Protein AF-A0A9J9KZG5-F1 (afdb_monomer)

Mean predicted aligned error: 7.32 Å

Sequence (92 aa):
MAQEKSRKFRYRFDKDMAEKAAKYIQLLPHTKGEWAFKRMSITLEPWQLFIICCAFGWVQKGFKLRRFREVYTEIPRKNGKSAISAGVALYR

InterPro domains:
  IPR005021 Terminase large subunit-like [PTHR41287] (10-91)
  IPR046461 Terminase large subunit-like, ATPase domain [PF03354] (46-91)

pLDDT: mean 80.66, std 10.84, range [51.66, 91.19]

Foldseek 3Di:
DVCQPDPPDFKDFAQVQLVVLQVQLQQDADPDDVRNVVRHGDDDDPVLSVQSSQQGRIATPPDRHTPDPDDDDDDDPPPCVVSSVVSVVPPD

Solvent-accessible surface area (backbone atoms only — not comparable to full-atom values): 5528 Å² total; per-residue (Å²): 119,79,64,49,80,38,91,85,42,63,45,42,79,38,65,67,52,12,49,51,54,50,50,55,41,33,67,38,61,37,90,62,66,74,45,30,75,67,64,37,48,37,80,75,50,74,68,56,45,48,52,48,32,60,48,49,10,29,20,37,64,98,42,98,44,62,66,52,93,75,86,89,81,94,73,69,88,91,68,58,59,68,61,53,53,50,37,54,70,71,60,126

Secondary structure (DSSP, 8-state):
-GGGGSTT--EEE-HHHHHHHHHHHHHSBP-SSHHHHTTPBPPPPHHHHHHHHHHHHEEESSS--BS-S-------TTSSHHHHHHHHHH--

Radius of gyration: 15.1 Å; Cα contacts (8 Å, |Δi|>4): 94; chains: 1; bounding box: 34×19×48 Å

Organism: Enterobacter sp. (strain 638) (NCBI:txid399742)

Structure (mmCIF, N/CA/C/O backbone):
data_AF-A0A9J9KZG5-F1
#
_entry.id   AF-A0A9J9KZG5-F1
#
loop_
_atom_site.group_PDB
_atom_site.id
_atom_site.type_symbol
_atom_site.label_atom_id
_atom_site.label_alt_id
_atom_site.label_comp_id
_atom_site.label_asym_id
_atom_site.label_entity_id
_atom_site.label_seq_id
_atom_site.pdbx_PDB_ins_code
_atom_site.Cartn_x
_atom_site.Cartn_y
_atom_site.Cartn_z
_atom_site.occupancy
_atom_site.B_iso_or_equiv
_atom_site.auth_seq_id
_atom_site.auth_comp_id
_atom_site.auth_asym_id
_atom_site.auth_atom_id
_atom_site.pdbx_PDB_model_num
ATOM 1 N N . MET A 1 1 ? 0.898 -5.485 18.701 1.00 51.66 1 MET A N 1
ATOM 2 C CA . MET A 1 1 ? -0.495 -5.929 18.443 1.00 51.66 1 MET A CA 1
ATOM 3 C C . MET A 1 1 ? -1.335 -6.097 19.721 1.00 51.66 1 MET A C 1
ATOM 5 O O . MET A 1 1 ? -2.543 -5.938 19.652 1.00 51.66 1 MET A O 1
ATOM 9 N N . ALA A 1 2 ? -0.745 -6.337 20.904 1.00 55.03 2 ALA A N 1
ATOM 10 C CA . ALA A 1 2 ? -1.501 -6.552 22.151 1.00 55.03 2 ALA A CA 1
ATOM 11 C C . ALA A 1 2 ? -2.322 -5.338 22.655 1.00 55.03 2 ALA A C 1
ATOM 13 O O . ALA A 1 2 ? -3.408 -5.519 23.196 1.00 55.03 2 ALA A O 1
ATOM 14 N N . GLN A 1 3 ? -1.867 -4.098 22.426 1.00 59.25 3 GLN A N 1
ATOM 15 C CA . GLN A 1 3 ? -2.617 -2.892 22.825 1.00 59.25 3 GLN A CA 1
ATOM 16 C C . GLN A 1 3 ? -3.837 -2.590 21.942 1.00 59.25 3 GLN A C 1
ATOM 18 O O . GLN A 1 3 ? -4.723 -1.856 22.373 1.00 59.25 3 GLN A O 1
ATOM 23 N N . GLU A 1 4 ? -3.931 -3.171 20.741 1.00 57.53 4 GLU A N 1
ATOM 24 C CA . GLU A 1 4 ? -5.060 -2.934 19.834 1.00 57.53 4 GLU A CA 1
ATOM 25 C C . GLU A 1 4 ? -6.388 -3.407 20.430 1.00 57.53 4 GLU A C 1
ATOM 27 O O . GLU A 1 4 ? -7.423 -2.763 20.253 1.00 57.53 4 GLU A O 1
ATOM 32 N N . LYS A 1 5 ? -6.351 -4.502 21.194 1.00 61.19 5 LYS A N 1
ATOM 33 C CA . LYS A 1 5 ? -7.533 -5.095 21.828 1.00 61.19 5 LYS A CA 1
ATOM 34 C C . LYS A 1 5 ? -8.075 -4.256 22.992 1.00 61.19 5 LYS A C 1
ATOM 36 O O . LYS A 1 5 ? -9.187 -4.498 23.449 1.00 61.19 5 LYS A O 1
ATOM 41 N N . SER A 1 6 ? -7.333 -3.246 23.454 1.00 69.69 6 SER A N 1
ATOM 42 C CA . SER A 1 6 ? -7.800 -2.338 24.502 1.00 69.69 6 SER A CA 1
ATOM 43 C C . SER A 1 6 ? -8.855 -1.365 23.970 1.00 69.69 6 SER A C 1
ATOM 45 O O . SER A 1 6 ? -8.699 -0.768 22.899 1.00 69.69 6 SER A O 1
ATOM 47 N N . ARG A 1 7 ? -9.913 -1.134 24.761 1.00 63.69 7 ARG A N 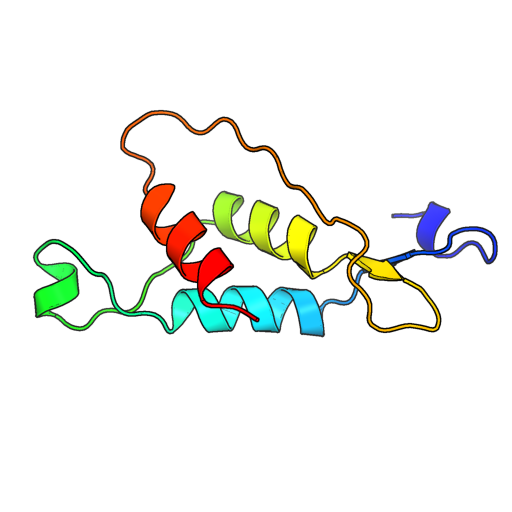1
ATOM 48 C CA . ARG A 1 7 ? -10.959 -0.133 24.472 1.00 63.69 7 ARG A CA 1
ATOM 49 C C . ARG A 1 7 ? -10.401 1.292 24.348 1.00 63.69 7 ARG A C 1
ATOM 51 O O . ARG A 1 7 ? -10.998 2.110 23.660 1.00 63.69 7 ARG A O 1
ATOM 58 N N . LYS A 1 8 ? -9.244 1.584 24.959 1.00 74.62 8 LYS A N 1
ATOM 59 C CA . LYS A 1 8 ? -8.584 2.902 24.875 1.00 74.62 8 LYS A CA 1
ATOM 60 C C . LYS A 1 8 ? -7.859 3.140 23.544 1.00 74.62 8 LYS A C 1
ATOM 62 O O . LYS A 1 8 ? -7.573 4.286 23.203 1.00 74.62 8 LYS A O 1
ATOM 67 N N . PHE A 1 9 ? -7.550 2.088 22.783 1.00 76.69 9 PHE A N 1
ATOM 68 C CA . PHE A 1 9 ? -6.803 2.220 21.535 1.00 76.69 9 PHE A CA 1
ATOM 69 C C . PHE A 1 9 ? -7.752 2.551 20.378 1.00 76.69 9 PHE A C 1
ATOM 71 O O . PHE A 1 9 ? -8.608 1.743 20.021 1.00 76.69 9 PHE A O 1
ATOM 78 N N . ARG A 1 10 ? -7.608 3.751 19.802 1.00 82.56 10 ARG A N 1
ATOM 79 C CA . ARG A 1 10 ? -8.546 4.331 18.821 1.00 82.56 10 ARG A CA 1
ATOM 80 C C . ARG A 1 10 ? -8.425 3.771 17.403 1.00 82.56 10 ARG A C 1
ATOM 82 O O . ARG A 1 10 ? -9.252 4.115 16.569 1.00 82.56 10 ARG A O 1
ATOM 89 N N . TYR A 1 11 ? -7.428 2.937 17.119 1.00 85.25 11 TYR A N 1
ATOM 90 C CA . TYR A 1 11 ? -7.153 2.425 15.774 1.00 85.25 11 TYR A CA 1
ATOM 91 C C . TYR A 1 11 ? -7.253 0.901 15.734 1.00 85.25 11 TYR A C 1
ATOM 93 O O . TYR A 1 11 ? -7.061 0.245 16.751 1.00 85.25 11 TYR A O 1
ATOM 101 N N . ARG A 1 12 ? -7.562 0.325 14.581 1.00 87.50 12 ARG A N 1
ATOM 102 C CA . ARG A 1 12 ? -7.525 -1.121 14.346 1.00 87.50 12 ARG A CA 1
ATOM 103 C C . ARG A 1 12 ? -6.831 -1.410 13.024 1.00 87.50 12 ARG A C 1
ATOM 105 O O . ARG A 1 12 ? -6.850 -0.555 12.134 1.00 87.50 12 ARG A O 1
ATOM 112 N N . PHE A 1 13 ? -6.235 -2.584 12.904 1.00 88.19 13 PHE A N 1
ATOM 113 C CA . PHE A 1 13 ? -5.732 -3.051 11.623 1.00 88.19 13 PHE A CA 1
ATOM 114 C C . PHE A 1 13 ? -6.871 -3.724 10.851 1.00 88.19 13 PHE A C 1
ATOM 116 O O . PHE A 1 13 ? -7.442 -4.723 11.285 1.00 88.19 13 PHE A O 1
ATOM 123 N N . ASP A 1 14 ? -7.229 -3.140 9.717 1.00 88.94 14 ASP A N 1
ATOM 124 C CA . ASP A 1 14 ? -8.241 -3.633 8.797 1.00 88.94 14 ASP A CA 1
ATOM 125 C C . ASP A 1 14 ? -7.540 -4.320 7.620 1.00 88.94 14 ASP A C 1
ATOM 127 O O . ASP A 1 14 ? -6.981 -3.677 6.724 1.00 88.94 14 ASP A O 1
ATOM 131 N N . LYS A 1 15 ? -7.517 -5.656 7.675 1.00 89.19 15 LYS A N 1
ATOM 132 C CA . LYS A 1 15 ? -6.824 -6.491 6.689 1.00 89.19 15 LYS A CA 1
ATOM 133 C C . LYS A 1 15 ? -7.415 -6.315 5.290 1.00 89.19 15 LYS A C 1
ATOM 135 O O . LYS A 1 15 ? -6.658 -6.272 4.326 1.00 89.19 15 LYS A O 1
ATOM 140 N N . ASP A 1 16 ? -8.729 -6.147 5.184 1.00 89.69 16 ASP A N 1
ATOM 141 C CA . ASP A 1 16 ? -9.415 -6.016 3.898 1.00 89.69 16 ASP A CA 1
ATOM 142 C C . ASP A 1 16 ? -9.036 -4.702 3.207 1.00 89.69 16 ASP A C 1
ATOM 144 O O . ASP A 1 16 ? -8.766 -4.681 2.005 1.00 89.69 16 ASP A O 1
ATOM 148 N N . MET A 1 17 ? -8.937 -3.606 3.968 1.00 88.06 17 MET A N 1
ATOM 149 C CA . MET A 1 17 ? -8.468 -2.313 3.449 1.00 88.06 17 MET A CA 1
ATOM 150 C C . MET A 1 17 ? -7.002 -2.369 3.000 1.00 88.06 17 MET A C 1
ATOM 152 O O . MET A 1 17 ? -6.659 -1.823 1.947 1.00 88.06 17 MET A O 1
ATOM 156 N N . ALA A 1 18 ? -6.148 -3.053 3.769 1.00 90.69 18 ALA A N 1
ATOM 157 C CA . ALA A 1 18 ? -4.746 -3.266 3.414 1.00 90.69 18 ALA A CA 1
ATOM 158 C C . ALA A 1 18 ? -4.608 -4.077 2.115 1.00 90.69 18 ALA A C 1
ATOM 160 O O . ALA A 1 18 ? -3.919 -3.659 1.181 1.00 90.69 18 ALA A O 1
ATOM 161 N N . GLU A 1 19 ? -5.310 -5.211 2.030 1.00 90.88 19 GLU A N 1
ATOM 162 C CA . GLU A 1 19 ? -5.311 -6.071 0.847 1.00 90.88 19 GLU A CA 1
ATOM 163 C C . GLU A 1 19 ? -5.880 -5.361 -0.377 1.00 90.88 19 GLU A C 1
ATOM 165 O O . GLU A 1 19 ? -5.352 -5.536 -1.473 1.00 90.88 19 GLU A O 1
ATOM 170 N N . LYS A 1 20 ? -6.927 -4.546 -0.214 1.00 90.56 20 LYS A N 1
ATOM 171 C CA . LYS A 1 20 ? -7.521 -3.787 -1.317 1.00 90.56 20 LYS A CA 1
ATOM 172 C C . LYS A 1 20 ? -6.515 -2.820 -1.940 1.00 90.56 20 LYS A C 1
ATOM 174 O O . LYS A 1 20 ? -6.389 -2.795 -3.162 1.00 90.56 20 LYS A O 1
ATOM 179 N N . ALA A 1 21 ? -5.769 -2.077 -1.119 1.00 89.75 21 ALA A N 1
ATOM 180 C CA . ALA A 1 21 ? -4.728 -1.171 -1.603 1.00 89.75 21 ALA A CA 1
ATOM 181 C C . ALA A 1 21 ? -3.587 -1.935 -2.298 1.00 89.75 21 ALA A C 1
ATOM 183 O O . ALA A 1 21 ? -3.173 -1.576 -3.400 1.00 89.75 21 ALA A O 1
ATOM 184 N N . ALA A 1 22 ? -3.117 -3.031 -1.693 1.00 89.44 22 ALA A N 1
ATOM 185 C CA . ALA A 1 22 ? -2.058 -3.860 -2.265 1.00 89.44 22 ALA A CA 1
ATOM 186 C C . ALA A 1 22 ? -2.472 -4.519 -3.593 1.00 89.44 22 ALA A C 1
ATOM 188 O O . ALA A 1 22 ? -1.704 -4.515 -4.554 1.00 89.44 22 ALA A O 1
ATOM 189 N N . LYS A 1 23 ? -3.691 -5.064 -3.675 1.00 89.12 23 LYS A N 1
ATOM 190 C CA . LYS A 1 23 ? -4.248 -5.649 -4.904 1.00 89.12 23 LYS A CA 1
ATOM 191 C C . LYS A 1 23 ? -4.422 -4.589 -5.985 1.00 89.12 23 LYS A C 1
ATOM 193 O O . LYS A 1 23 ? -4.032 -4.834 -7.117 1.00 89.12 23 LYS A O 1
ATOM 198 N N . TYR A 1 24 ? -4.932 -3.406 -5.640 1.00 89.25 24 TYR A N 1
ATOM 199 C CA . TYR A 1 24 ? -5.082 -2.312 -6.600 1.00 89.25 24 TYR A CA 1
ATOM 200 C C . TYR A 1 24 ? -3.749 -1.937 -7.253 1.00 89.25 24 TYR A C 1
ATOM 202 O O . TYR A 1 24 ? -3.662 -1.874 -8.475 1.00 89.25 24 TYR A O 1
ATOM 210 N N . ILE A 1 25 ? -2.693 -1.757 -6.454 1.00 86.56 25 ILE A N 1
ATOM 211 C CA . ILE A 1 25 ? -1.368 -1.408 -6.980 1.00 86.56 25 ILE A CA 1
ATOM 212 C C . ILE A 1 25 ? -0.811 -2.537 -7.859 1.00 86.56 25 ILE A C 1
ATOM 214 O O . ILE A 1 25 ? -0.202 -2.255 -8.887 1.00 86.56 25 ILE A O 1
ATOM 218 N N . GLN A 1 26 ? -1.064 -3.800 -7.506 1.00 85.69 26 GLN A N 1
ATOM 219 C CA . GLN A 1 26 ? -0.621 -4.947 -8.303 1.00 85.69 26 GLN A CA 1
ATOM 220 C C . GLN A 1 26 ? -1.395 -5.154 -9.608 1.00 85.69 26 GLN A C 1
ATOM 222 O O . GLN A 1 26 ? -0.920 -5.868 -10.484 1.00 85.69 26 GLN A O 1
ATOM 227 N N . LEU A 1 27 ? -2.572 -4.542 -9.761 1.00 85.25 27 LEU A N 1
ATOM 228 C CA . LEU A 1 27 ? -3.339 -4.558 -11.012 1.00 85.25 27 LEU A CA 1
ATOM 229 C C . LEU A 1 27 ? -2.843 -3.511 -12.016 1.00 85.25 27 LEU A C 1
ATOM 231 O O . LEU A 1 27 ? -3.211 -3.565 -13.189 1.00 85.25 27 LEU A O 1
ATOM 235 N N . LEU A 1 28 ? -2.014 -2.559 -11.581 1.00 83.12 28 LEU A N 1
ATOM 236 C CA . LEU A 1 28 ? -1.467 -1.543 -12.470 1.00 83.12 28 LEU A CA 1
ATOM 237 C C . LEU A 1 28 ? -0.419 -2.169 -13.403 1.00 83.12 28 LEU A C 1
ATOM 239 O O . LEU A 1 28 ? 0.395 -2.982 -12.956 1.00 83.12 28 LEU A O 1
ATOM 243 N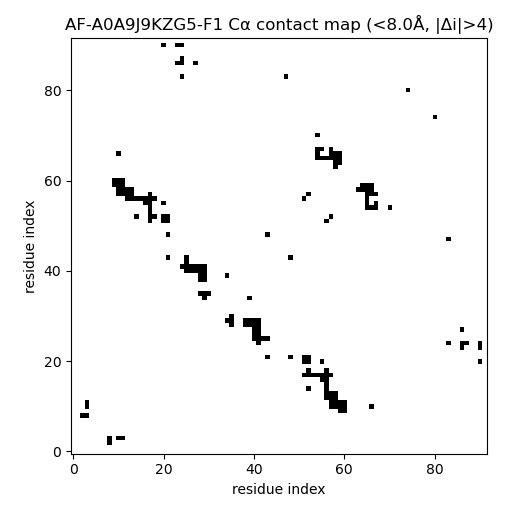 N . PRO A 1 29 ? -0.407 -1.802 -14.695 1.00 77.94 29 PRO A N 1
ATOM 244 C CA . PRO A 1 29 ? 0.582 -2.310 -15.632 1.00 77.94 29 PRO A CA 1
ATOM 245 C C . PRO A 1 29 ? 1.967 -1.733 -15.328 1.00 77.94 29 PRO A C 1
ATOM 247 O O . PRO A 1 29 ? 2.110 -0.579 -14.906 1.00 77.94 29 PRO A O 1
ATOM 250 N N . HIS A 1 30 ? 3.013 -2.509 -15.608 1.00 73.50 30 HIS A N 1
ATOM 251 C CA . HIS A 1 30 ? 4.364 -1.961 -15.647 1.00 73.50 30 HIS A CA 1
ATOM 252 C C . HIS A 1 30 ? 4.458 -0.868 -16.723 1.00 73.50 30 HIS A C 1
ATOM 254 O O . HIS A 1 30 ? 4.049 -1.058 -17.863 1.00 73.50 30 HIS A O 1
ATOM 260 N N . THR A 1 31 ? 5.026 0.287 -16.373 1.00 64.75 31 THR A N 1
ATOM 261 C CA . THR A 1 31 ? 5.149 1.443 -17.281 1.00 64.75 31 THR A CA 1
ATOM 262 C C . THR A 1 31 ? 6.454 1.469 -18.079 1.00 64.75 31 THR A C 1
ATOM 264 O O . THR A 1 31 ? 6.602 2.305 -18.966 1.00 64.75 31 THR A O 1
ATOM 267 N N . LYS A 1 32 ? 7.427 0.595 -17.778 1.00 59.62 32 LYS A N 1
ATOM 268 C CA . LYS A 1 32 ? 8.760 0.604 -18.410 1.00 59.62 32 LYS A CA 1
ATOM 269 C C . LYS A 1 32 ? 9.306 -0.801 -18.682 1.00 59.62 32 LYS A C 1
ATOM 271 O O . LYS A 1 32 ? 9.094 -1.715 -17.890 1.00 59.62 32 LYS A O 1
ATOM 276 N N . GLY A 1 33 ? 10.087 -0.916 -19.760 1.00 62.44 33 GLY A N 1
ATOM 277 C CA . GLY A 1 33 ? 10.856 -2.109 -20.132 1.00 62.44 33 GLY A CA 1
ATOM 278 C C . GLY A 1 33 ? 10.044 -3.191 -20.849 1.00 62.44 33 GLY A C 1
ATOM 279 O O . GLY A 1 33 ? 8.876 -2.998 -21.179 1.00 62.44 33 GLY A O 1
ATOM 280 N N . GLU A 1 34 ? 10.658 -4.359 -21.050 1.00 58.97 34 GLU A N 1
ATOM 281 C CA . GLU A 1 34 ? 10.020 -5.531 -21.683 1.00 58.97 34 GLU A CA 1
ATOM 282 C C . GLU A 1 34 ? 8.729 -5.979 -20.973 1.00 58.97 34 GLU A C 1
ATOM 284 O O . GLU A 1 34 ? 7.855 -6.602 -21.568 1.00 58.97 34 GLU A O 1
ATOM 289 N N . TRP A 1 35 ? 8.585 -5.631 -19.695 1.00 58.75 35 TRP A N 1
ATOM 290 C CA . TRP A 1 35 ? 7.469 -6.009 -18.833 1.00 58.75 35 TRP A CA 1
ATOM 291 C C . TRP A 1 35 ? 6.204 -5.209 -19.162 1.00 58.75 35 TRP A C 1
ATOM 293 O O . TRP A 1 35 ? 5.105 -5.759 -19.132 1.00 58.75 35 TRP A O 1
ATOM 303 N N . ALA A 1 36 ? 6.372 -3.944 -19.565 1.00 59.34 36 ALA A N 1
ATOM 304 C CA . ALA A 1 36 ? 5.300 -3.132 -20.136 1.00 59.34 36 ALA A CA 1
ATOM 305 C C . ALA A 1 36 ? 4.838 -3.706 -21.484 1.00 59.34 36 ALA A C 1
ATOM 307 O O . ALA A 1 36 ? 3.641 -3.785 -21.758 1.00 59.34 36 ALA A O 1
ATOM 308 N N . PHE A 1 37 ? 5.788 -4.182 -22.296 1.00 55.28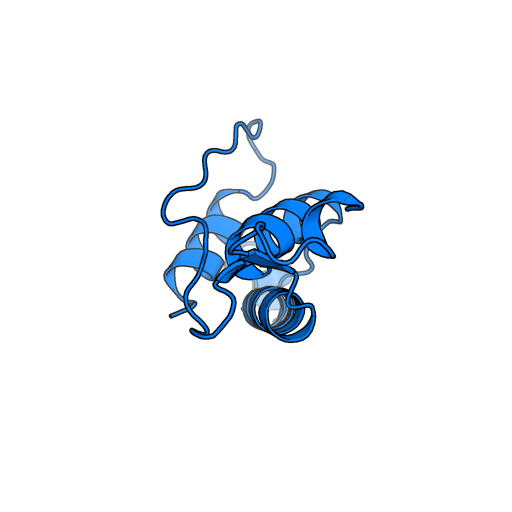 37 PHE A N 1
ATOM 309 C CA . PHE 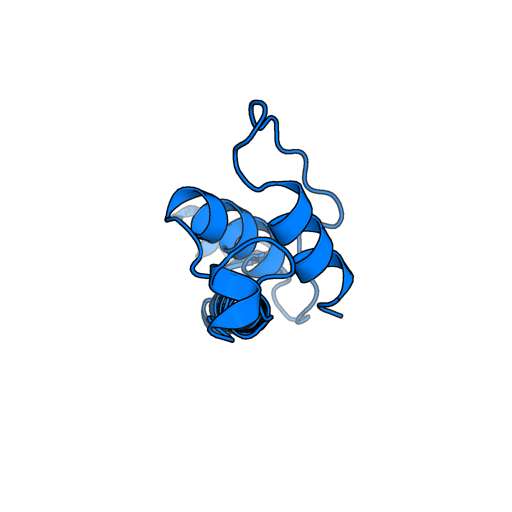A 1 37 ? 5.510 -4.794 -23.597 1.00 55.28 37 PHE A CA 1
ATOM 310 C C . PHE A 1 37 ? 4.749 -6.124 -23.462 1.00 55.28 37 PHE A C 1
ATOM 312 O O . PHE A 1 37 ? 3.831 -6.400 -24.230 1.00 55.28 37 PHE A O 1
ATOM 319 N N . LYS A 1 38 ? 5.055 -6.908 -22.420 1.00 61.53 38 LYS A N 1
ATOM 320 C CA . LYS A 1 38 ? 4.349 -8.152 -22.061 1.00 61.53 38 LYS A CA 1
ATOM 321 C C . LYS A 1 38 ? 3.039 -7.933 -21.287 1.00 61.53 38 LYS A C 1
ATOM 323 O O . LYS A 1 38 ? 2.431 -8.912 -20.865 1.00 61.53 38 LYS A O 1
ATOM 328 N N . ARG A 1 39 ? 2.601 -6.679 -21.085 1.00 61.53 39 ARG A N 1
ATOM 329 C CA . ARG A 1 39 ? 1.409 -6.310 -20.290 1.00 61.53 39 ARG A CA 1
ATOM 330 C C . ARG A 1 39 ? 1.385 -6.944 -18.893 1.00 61.53 39 ARG A C 1
ATOM 332 O O . ARG A 1 39 ? 0.315 -7.213 -18.352 1.00 61.53 39 ARG A O 1
ATOM 339 N N . MET A 1 40 ? 2.554 -7.192 -18.307 1.00 70.00 40 MET A N 1
ATOM 340 C CA . MET A 1 40 ? 2.615 -7.743 -16.960 1.00 70.00 40 MET A CA 1
ATOM 341 C C . MET A 1 40 ? 2.203 -6.667 -15.958 1.00 70.00 40 MET A C 1
ATOM 343 O O . MET A 1 40 ? 2.539 -5.485 -16.102 1.00 70.00 40 MET A O 1
ATOM 347 N N . SER A 1 41 ? 1.447 -7.087 -14.952 1.00 72.69 41 SER A N 1
ATOM 348 C CA . SER A 1 41 ? 1.027 -6.225 -13.862 1.00 72.69 41 SER A CA 1
ATOM 349 C C . SER A 1 41 ? 2.123 -6.148 -12.796 1.00 72.69 41 SER A C 1
ATOM 351 O O . SER A 1 41 ? 2.986 -7.027 -12.710 1.00 72.69 41 SER A O 1
ATOM 353 N N . ILE A 1 42 ? 2.131 -5.069 -12.015 1.00 79.69 42 ILE A N 1
ATOM 354 C CA . ILE A 1 42 ? 3.139 -4.859 -10.976 1.00 79.69 42 ILE A CA 1
ATOM 355 C C . ILE A 1 42 ? 3.056 -5.997 -9.957 1.00 79.69 42 ILE A C 1
ATOM 357 O O . ILE A 1 42 ? 2.012 -6.233 -9.362 1.00 79.69 42 ILE A O 1
ATOM 361 N N . THR A 1 43 ? 4.169 -6.683 -9.711 1.00 81.88 43 THR A N 1
ATOM 362 C CA . THR A 1 43 ? 4.287 -7.590 -8.560 1.00 81.88 43 THR A CA 1
ATOM 363 C C . THR A 1 43 ? 5.008 -6.856 -7.441 1.00 81.88 43 THR A C 1
ATOM 365 O O . THR A 1 43 ? 6.114 -6.355 -7.644 1.00 81.88 43 THR A O 1
ATOM 368 N N . LEU A 1 44 ? 4.368 -6.751 -6.275 1.00 84.31 44 LEU A N 1
ATOM 369 C CA . LEU A 1 44 ? 4.952 -6.059 -5.130 1.00 84.31 44 LEU A CA 1
ATOM 370 C C . LEU A 1 44 ? 5.833 -7.008 -4.317 1.00 84.31 44 LEU A C 1
ATOM 372 O O . LEU A 1 44 ? 5.414 -8.106 -3.953 1.00 84.31 44 LEU A O 1
ATOM 376 N N . GLU A 1 45 ? 7.035 -6.558 -3.972 1.00 88.56 45 GLU A N 1
ATOM 377 C CA . GLU A 1 45 ? 7.921 -7.297 -3.070 1.00 88.56 45 GLU A CA 1
ATOM 378 C C . GLU A 1 45 ? 7.406 -7.243 -1.615 1.00 88.56 45 GLU A C 1
ATOM 380 O O . GLU A 1 45 ? 6.693 -6.302 -1.244 1.00 88.56 45 GLU A O 1
ATOM 385 N N . PRO A 1 46 ? 7.790 -8.193 -0.737 1.00 89.12 46 PRO A N 1
ATOM 386 C CA . PRO A 1 46 ? 7.287 -8.256 0.639 1.00 89.12 46 PRO A CA 1
ATOM 387 C C . PRO A 1 46 ? 7.444 -6.956 1.439 1.00 89.12 46 PRO A C 1
ATOM 389 O O . PRO A 1 46 ? 6.548 -6.574 2.190 1.00 89.12 46 PRO A O 1
ATOM 392 N N . TRP A 1 47 ? 8.549 -6.230 1.252 1.00 87.62 47 TRP A N 1
ATOM 393 C CA . TRP A 1 47 ? 8.769 -4.946 1.924 1.00 87.62 47 TRP A CA 1
ATOM 394 C C . TRP A 1 47 ? 7.862 -3.830 1.375 1.00 87.62 47 TRP A C 1
ATOM 396 O O . TRP A 1 47 ? 7.429 -2.960 2.130 1.00 87.62 47 TRP A O 1
ATOM 406 N N . GLN A 1 48 ? 7.520 -3.866 0.082 1.00 88.81 48 GLN A N 1
ATOM 407 C CA . GLN A 1 48 ? 6.592 -2.916 -0.540 1.00 88.81 48 GLN A CA 1
ATOM 408 C C . GLN A 1 48 ? 5.172 -3.162 -0.032 1.00 88.81 48 GLN A C 1
ATOM 410 O O . GLN A 1 48 ? 4.482 -2.222 0.371 1.00 88.81 48 GLN A O 1
ATOM 415 N N . LEU A 1 49 ? 4.770 -4.438 0.022 1.00 89.81 49 LEU A N 1
ATOM 416 C CA . LEU A 1 49 ? 3.516 -4.866 0.640 1.00 89.81 49 LEU A CA 1
ATOM 417 C C . LEU A 1 49 ? 3.450 -4.420 2.097 1.00 89.81 49 LEU A C 1
ATOM 419 O O . LEU A 1 49 ? 2.427 -3.891 2.518 1.00 89.81 49 LEU A O 1
ATOM 423 N N . PHE A 1 50 ? 4.538 -4.565 2.853 1.00 90.31 50 PHE A N 1
ATOM 424 C CA . PHE A 1 50 ? 4.587 -4.116 4.240 1.00 90.31 50 PHE A CA 1
ATOM 425 C C . PHE A 1 50 ? 4.308 -2.613 4.371 1.00 90.31 50 PHE A C 1
ATOM 427 O O . PHE A 1 50 ? 3.454 -2.227 5.171 1.00 90.31 50 PHE A O 1
ATOM 434 N N . ILE A 1 51 ? 4.957 -1.771 3.560 1.00 90.31 51 ILE A N 1
ATOM 435 C CA . ILE A 1 51 ? 4.741 -0.316 3.578 1.00 90.31 51 ILE A CA 1
ATOM 436 C C . ILE A 1 51 ? 3.288 0.022 3.232 1.00 90.31 51 ILE A C 1
ATOM 438 O O . ILE A 1 51 ? 2.648 0.778 3.962 1.00 90.31 51 ILE A O 1
ATOM 442 N N . ILE A 1 52 ? 2.746 -0.553 2.154 1.00 90.00 52 ILE A N 1
ATOM 443 C CA . ILE A 1 52 ? 1.374 -0.278 1.698 1.00 90.00 52 ILE A CA 1
ATOM 444 C C . ILE A 1 52 ? 0.355 -0.752 2.738 1.00 90.00 52 ILE A C 1
ATOM 446 O O . ILE A 1 52 ? -0.530 0.007 3.132 1.00 90.00 52 ILE A O 1
ATOM 450 N N . CYS A 1 53 ? 0.498 -1.976 3.243 1.00 91.19 53 CYS A N 1
ATOM 451 C CA . CYS A 1 53 ? -0.386 -2.522 4.266 1.00 91.19 53 CYS A CA 1
ATOM 452 C C . CYS A 1 53 ? -0.310 -1.715 5.567 1.00 91.19 53 CYS A C 1
ATOM 454 O O . CYS A 1 53 ? -1.338 -1.489 6.200 1.00 91.19 53 CYS A O 1
ATOM 456 N N . CYS A 1 54 ? 0.865 -1.216 5.957 1.00 90.94 54 CYS A N 1
ATOM 457 C CA . CYS A 1 54 ? 0.983 -0.327 7.113 1.00 90.94 54 CYS A CA 1
ATOM 458 C C . CYS A 1 54 ? 0.365 1.055 6.852 1.00 90.94 54 CYS A C 1
ATOM 460 O O . CYS A 1 54 ? -0.285 1.614 7.730 1.00 90.94 54 CYS A O 1
ATOM 462 N N . ALA A 1 55 ? 0.515 1.611 5.655 1.00 89.81 55 ALA A N 1
ATOM 463 C CA . ALA A 1 55 ? -0.053 2.913 5.320 1.00 89.81 55 ALA A CA 1
ATOM 464 C C . ALA A 1 55 ? -1.592 2.887 5.264 1.00 89.81 55 ALA A C 1
ATOM 466 O O . ALA A 1 55 ? -2.255 3.785 5.785 1.00 89.81 55 ALA A O 1
ATOM 467 N N . PHE A 1 56 ? -2.161 1.848 4.646 1.00 88.94 56 PHE A N 1
ATOM 468 C CA . PHE A 1 56 ? -3.588 1.767 4.319 1.00 88.94 56 PHE A CA 1
ATOM 469 C C . PHE A 1 56 ? -4.401 0.848 5.234 1.00 88.94 56 PHE A C 1
ATOM 471 O O . PHE A 1 56 ? -5.615 1.018 5.331 1.00 88.94 56 PHE A O 1
ATOM 478 N N . GLY A 1 57 ? -3.760 -0.100 5.918 1.00 89.44 57 GLY A N 1
ATOM 479 C CA . GLY A 1 57 ? -4.435 -1.060 6.790 1.00 89.44 57 GLY A CA 1
ATOM 480 C C . GLY A 1 57 ? -4.816 -0.508 8.158 1.00 89.44 57 GLY A C 1
ATOM 481 O O . GLY A 1 57 ? -5.743 -1.008 8.783 1.00 89.44 57 GLY A O 1
ATOM 482 N N . TRP A 1 58 ? -4.149 0.535 8.654 1.00 90.25 58 TRP A N 1
ATOM 483 C CA . TRP A 1 58 ? -4.512 1.121 9.946 1.00 90.25 58 TRP A CA 1
ATOM 484 C C . TRP A 1 58 ? -5.651 2.125 9.793 1.00 90.25 58 TRP A C 1
ATOM 486 O O . TRP A 1 58 ? -5.474 3.192 9.203 1.00 90.25 58 TRP A O 1
ATOM 496 N N . VAL A 1 59 ? -6.802 1.813 10.391 1.00 89.50 59 VAL A N 1
ATOM 497 C CA . VAL A 1 59 ? -8.006 2.656 10.359 1.00 89.50 59 VAL A CA 1
ATOM 498 C C . VAL A 1 59 ? -8.476 3.023 11.763 1.00 89.50 59 VAL A C 1
ATOM 500 O O . VAL A 1 59 ? -8.155 2.340 12.738 1.00 89.50 59 VAL A O 1
ATOM 503 N N . GLN A 1 60 ? -9.228 4.112 11.899 1.00 87.69 60 GLN A N 1
ATOM 504 C CA . GLN A 1 60 ? -9.858 4.474 13.167 1.00 87.69 60 GLN A CA 1
ATOM 505 C C . GLN A 1 60 ? -10.982 3.482 13.520 1.00 87.69 60 GLN A C 1
ATOM 507 O O . GLN A 1 60 ? -11.648 2.908 12.662 1.00 87.69 60 GLN A O 1
ATOM 512 N N . LYS A 1 61 ? -11.204 3.228 14.808 1.00 81.19 61 LYS A N 1
ATOM 513 C CA . LYS A 1 61 ? -12.366 2.460 15.267 1.00 81.19 61 LYS A CA 1
ATOM 514 C C . LYS A 1 61 ? -13.609 3.347 15.166 1.00 81.19 61 LYS A C 1
ATOM 516 O O . LYS A 1 61 ? -13.575 4.499 15.587 1.00 81.19 61 LYS A O 1
ATOM 521 N N . GLY A 1 62 ? -14.690 2.818 14.597 1.00 78.06 62 GLY A N 1
ATOM 522 C CA . GLY A 1 62 ? -15.956 3.537 14.385 1.00 78.06 62 GLY A CA 1
ATOM 523 C C . GLY A 1 62 ? -16.038 4.301 13.059 1.00 78.06 62 GLY A C 1
ATOM 524 O O . GLY A 1 62 ? -17.097 4.320 12.444 1.00 78.06 62 GLY A O 1
ATOM 525 N N . PHE A 1 63 ? -14.919 4.828 12.555 1.00 72.50 63 PHE A N 1
ATOM 526 C CA . PHE A 1 63 ? -14.838 5.488 11.249 1.00 72.50 63 PHE A CA 1
ATOM 527 C C . PHE A 1 63 ? -13.829 4.760 10.359 1.00 72.50 63 PHE A C 1
ATOM 529 O O . PHE A 1 63 ? -12.691 4.569 10.768 1.00 72.50 63 PHE A O 1
ATOM 536 N N . LYS A 1 64 ? -14.185 4.400 9.119 1.00 76.75 64 LYS A N 1
ATOM 537 C CA . LYS A 1 64 ? -13.261 3.749 8.158 1.00 76.75 64 LYS A CA 1
ATOM 538 C C . LYS A 1 64 ? -12.214 4.720 7.569 1.00 76.75 64 LYS A C 1
ATOM 540 O O . LYS A 1 64 ? -11.868 4.640 6.395 1.00 76.75 64 LYS A O 1
ATOM 545 N N . LEU A 1 65 ? -11.728 5.663 8.375 1.00 85.31 65 LEU A N 1
ATOM 546 C CA . LEU A 1 65 ? -10.714 6.648 8.008 1.00 85.31 65 LEU A CA 1
ATOM 547 C C . LEU A 1 65 ? -9.316 6.110 8.316 1.00 85.31 65 LEU A C 1
ATOM 549 O O . LEU A 1 65 ? -9.113 5.439 9.329 1.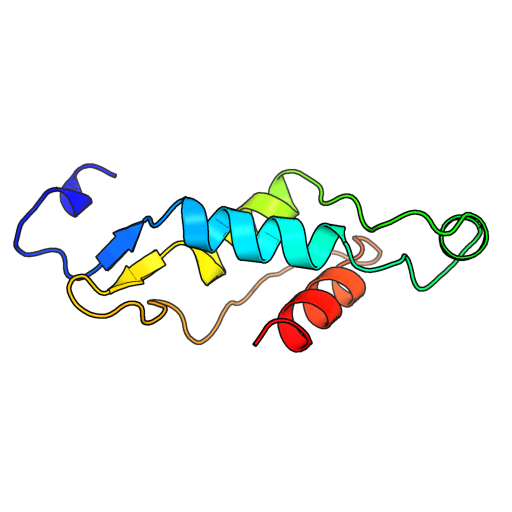00 85.31 65 LEU A O 1
ATOM 553 N N . ARG A 1 66 ? -8.345 6.432 7.457 1.00 85.25 66 ARG A N 1
ATOM 554 C CA . ARG A 1 66 ? -6.937 6.041 7.623 1.00 85.25 66 ARG A CA 1
ATOM 555 C C . ARG A 1 66 ? -6.308 6.730 8.835 1.00 85.25 66 ARG A C 1
ATOM 557 O O . ARG A 1 66 ? -6.507 7.925 9.043 1.00 85.25 66 ARG A O 1
ATOM 564 N N . ARG A 1 67 ? -5.504 5.984 9.599 1.00 85.12 67 ARG A N 1
ATOM 565 C CA . ARG A 1 67 ? -4.716 6.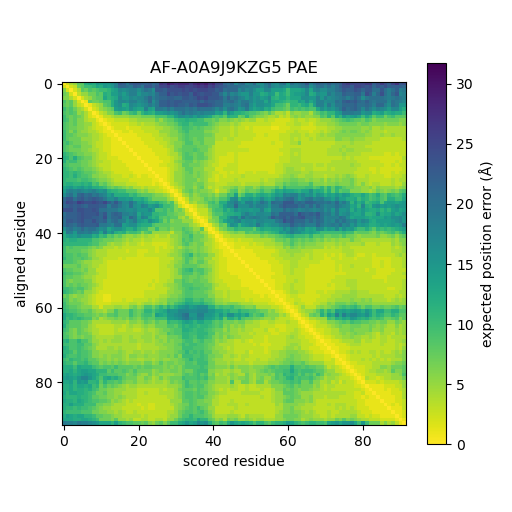495 10.733 1.00 85.12 67 ARG A CA 1
ATOM 566 C C . ARG A 1 67 ? -3.603 7.433 10.274 1.00 85.12 67 ARG A C 1
ATOM 568 O O . ARG A 1 67 ? -3.367 8.456 10.908 1.00 85.12 67 ARG A O 1
ATOM 575 N N . PHE A 1 68 ? -2.897 7.044 9.216 1.00 87.00 68 PHE A N 1
ATOM 576 C CA . PHE A 1 68 ? -1.744 7.770 8.701 1.00 87.00 68 PHE A CA 1
ATOM 577 C C . PHE A 1 68 ? -2.153 8.603 7.490 1.00 87.00 68 PHE A C 1
ATOM 579 O O . PHE A 1 68 ? -2.790 8.102 6.562 1.00 87.00 68 PHE A O 1
ATOM 586 N N . ARG A 1 69 ? -1.796 9.888 7.522 1.00 85.69 69 ARG A N 1
ATOM 587 C CA . ARG A 1 69 ? -1.944 10.816 6.391 1.00 85.69 69 ARG A CA 1
ATOM 588 C C . ARG A 1 69 ? -0.647 10.978 5.609 1.00 85.69 69 ARG A C 1
ATOM 590 O O . ARG A 1 69 ? -0.690 11.188 4.406 1.00 85.69 69 ARG A O 1
ATOM 597 N N . GLU A 1 70 ? 0.477 10.828 6.297 1.00 86.56 70 GLU A N 1
ATOM 598 C CA . GLU A 1 70 ? 1.819 10.968 5.750 1.00 86.56 70 GLU A CA 1
ATOM 599 C C . GLU A 1 70 ? 2.613 9.697 6.042 1.00 86.56 70 GLU A C 1
ATOM 601 O O . GLU A 1 70 ? 2.483 9.099 7.115 1.00 86.56 70 GLU A O 1
ATOM 606 N N . VAL A 1 71 ? 3.404 9.265 5.062 1.00 88.00 71 VAL A N 1
ATOM 607 C CA . VAL A 1 71 ? 4.258 8.080 5.146 1.00 88.00 71 VAL A CA 1
ATOM 608 C C . VAL A 1 71 ? 5.614 8.458 4.574 1.00 88.00 71 VAL A C 1
ATOM 610 O O . VAL A 1 71 ? 5.704 8.909 3.435 1.00 88.00 71 VAL A O 1
ATOM 613 N N . TYR A 1 72 ? 6.659 8.267 5.370 1.00 89.00 72 TYR A N 1
ATOM 614 C CA . TYR A 1 72 ? 8.036 8.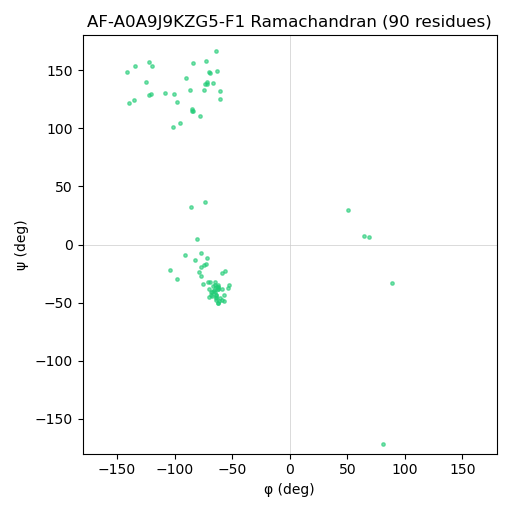536 4.983 1.00 89.00 72 TYR A CA 1
ATOM 615 C C . TYR A 1 72 ? 8.789 7.218 4.795 1.00 89.00 72 TYR A C 1
ATOM 617 O O . TYR A 1 72 ? 8.716 6.334 5.649 1.00 89.00 72 TYR A O 1
ATOM 625 N N . THR A 1 73 ? 9.487 7.069 3.668 1.00 86.00 73 THR A N 1
ATOM 626 C CA . THR A 1 73 ? 10.232 5.849 3.325 1.00 86.00 73 THR A CA 1
ATOM 627 C C . THR A 1 73 ? 11.567 6.203 2.683 1.00 86.00 73 THR A C 1
ATOM 629 O O . THR A 1 73 ? 11.593 6.823 1.618 1.00 86.00 73 THR A O 1
ATOM 632 N N . GLU A 1 74 ? 12.666 5.746 3.275 1.00 87.81 74 GLU A N 1
ATOM 633 C CA . GLU A 1 74 ? 14.009 5.873 2.705 1.00 87.81 74 GLU A CA 1
ATOM 634 C C . GLU A 1 74 ? 14.358 4.600 1.941 1.00 87.81 74 GLU A C 1
ATOM 636 O O . GLU A 1 74 ? 14.608 3.546 2.520 1.00 87.81 74 GLU A O 1
ATOM 641 N N . ILE A 1 75 ? 14.317 4.682 0.613 1.00 87.25 75 ILE A N 1
ATOM 642 C CA . ILE A 1 75 ? 14.538 3.536 -0.270 1.00 87.25 75 ILE A CA 1
ATOM 643 C C . ILE A 1 75 ? 15.712 3.866 -1.203 1.00 87.25 75 ILE A C 1
ATOM 645 O O . ILE A 1 75 ? 15.675 4.913 -1.868 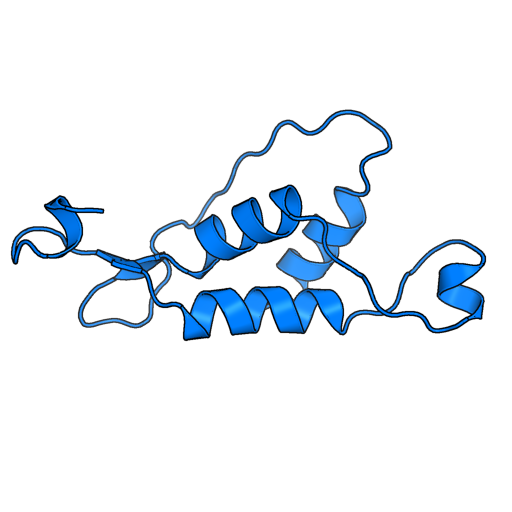1.00 87.25 75 ILE A O 1
ATOM 649 N N . PRO A 1 76 ? 16.733 2.991 -1.311 1.00 87.75 76 PRO A N 1
ATOM 650 C CA . PRO A 1 76 ? 17.903 3.244 -2.144 1.00 87.75 76 PRO A CA 1
ATOM 651 C C . PRO A 1 76 ? 17.551 3.327 -3.639 1.00 87.75 76 PRO A C 1
ATOM 653 O O . PRO A 1 76 ? 16.442 3.019 -4.097 1.00 87.75 76 PRO A O 1
ATOM 656 N N . ARG A 1 77 ? 18.499 3.824 -4.443 1.00 84.62 77 ARG A N 1
ATOM 657 C CA . ARG A 1 77 ? 18.273 4.024 -5.883 1.00 84.62 77 ARG A CA 1
ATOM 658 C C . ARG A 1 77 ? 18.013 2.689 -6.591 1.00 84.62 77 ARG A C 1
ATOM 660 O O . ARG A 1 77 ? 18.552 1.665 -6.209 1.00 84.62 77 ARG A O 1
ATOM 667 N N . LYS A 1 78 ? 17.201 2.748 -7.656 1.00 79.81 78 LYS A N 1
ATOM 668 C CA . LYS A 1 78 ? 16.788 1.620 -8.518 1.00 79.81 78 LYS A CA 1
ATOM 669 C C . LYS A 1 78 ? 15.845 0.567 -7.896 1.00 79.81 78 LYS A C 1
ATOM 671 O O . LYS A 1 78 ? 15.445 -0.337 -8.610 1.00 79.81 78 LYS A O 1
ATOM 676 N N . ASN A 1 79 ? 15.336 0.764 -6.678 1.00 81.56 79 ASN A N 1
ATOM 677 C CA . ASN A 1 79 ? 14.375 -0.159 -6.037 1.00 81.56 79 ASN A CA 1
ATOM 678 C C . ASN A 1 79 ? 12.889 0.085 -6.382 1.00 81.56 79 ASN A C 1
ATOM 680 O O . ASN A 1 79 ? 12.011 -0.075 -5.539 1.00 81.56 79 ASN A O 1
ATOM 684 N N . GLY A 1 80 ? 12.573 0.563 -7.588 1.00 78.19 80 GLY A N 1
ATOM 685 C CA . GLY A 1 80 ? 11.173 0.654 -8.042 1.00 78.19 80 GLY A CA 1
ATOM 686 C C . GLY A 1 80 ? 10.246 1.612 -7.268 1.00 78.19 80 GLY A C 1
ATOM 687 O O . GLY A 1 80 ? 9.055 1.661 -7.566 1.00 78.19 80 GLY A O 1
ATOM 688 N N . LYS A 1 81 ? 10.762 2.424 -6.329 1.00 84.50 81 LYS A N 1
ATOM 689 C CA . LYS A 1 81 ? 9.952 3.307 -5.462 1.00 84.50 81 LYS A CA 1
ATOM 690 C C . LYS A 1 81 ? 8.988 4.234 -6.213 1.00 84.50 81 LYS A C 1
ATOM 692 O O . LYS A 1 81 ? 7.882 4.465 -5.751 1.00 84.50 81 LYS A O 1
ATOM 697 N N . SER A 1 82 ? 9.369 4.715 -7.399 1.00 83.50 82 SER A N 1
ATOM 698 C CA . SER A 1 82 ? 8.518 5.588 -8.217 1.00 83.50 82 SER A CA 1
ATOM 699 C C . SER A 1 82 ? 7.247 4.889 -8.708 1.00 83.50 82 SER A C 1
ATOM 701 O O . SER A 1 82 ? 6.206 5.533 -8.790 1.00 83.50 82 SER A O 1
ATOM 703 N N . ALA A 1 83 ? 7.310 3.586 -9.006 1.00 81.88 83 ALA A N 1
ATOM 704 C CA . ALA A 1 83 ? 6.138 2.816 -9.420 1.00 81.88 83 ALA A CA 1
ATOM 705 C C . ALA A 1 83 ? 5.152 2.646 -8.255 1.00 81.88 83 ALA A C 1
ATOM 707 O O . ALA A 1 83 ? 3.950 2.827 -8.430 1.00 81.88 83 ALA A O 1
ATOM 708 N N . ILE A 1 84 ? 5.674 2.396 -7.049 1.00 83.69 84 ILE A N 1
ATOM 709 C CA . ILE A 1 84 ? 4.871 2.330 -5.821 1.00 83.69 84 ILE A CA 1
ATOM 710 C C . ILE A 1 84 ? 4.201 3.679 -5.554 1.00 83.69 84 ILE A C 1
ATOM 712 O O . ILE A 1 84 ? 2.990 3.727 -5.363 1.00 83.69 84 ILE A O 1
ATOM 716 N N . SER A 1 85 ? 4.963 4.779 -5.574 1.00 84.00 85 SER A N 1
ATOM 717 C CA . SER A 1 85 ? 4.420 6.122 -5.338 1.00 84.00 85 SER A CA 1
ATOM 718 C C . SER A 1 85 ? 3.332 6.491 -6.349 1.00 84.00 85 SER A C 1
ATOM 720 O O . SER A 1 85 ? 2.328 7.080 -5.961 1.00 84.00 85 SER A O 1
ATOM 722 N N . ALA A 1 86 ? 3.489 6.103 -7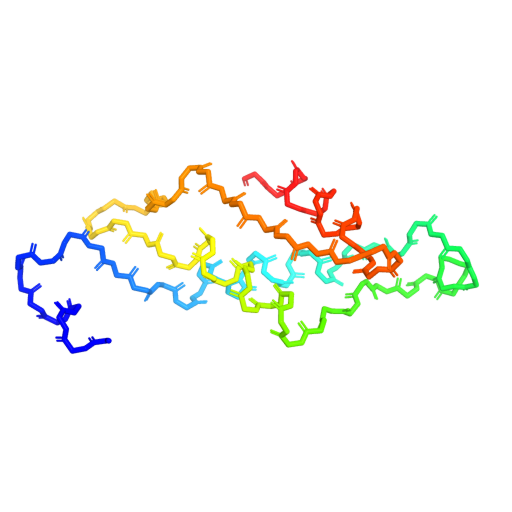.619 1.00 85.81 86 ALA A N 1
ATOM 723 C CA . ALA A 1 86 ? 2.452 6.289 -8.631 1.00 85.81 86 ALA A CA 1
ATOM 724 C C . ALA A 1 86 ? 1.188 5.473 -8.314 1.00 85.81 86 ALA A C 1
ATOM 726 O O . ALA A 1 86 ? 0.088 6.019 -8.349 1.00 85.81 86 ALA A O 1
ATOM 727 N N . GLY A 1 87 ? 1.330 4.197 -7.939 1.00 85.88 87 GLY A N 1
ATOM 728 C CA . GLY A 1 87 ? 0.187 3.368 -7.551 1.00 85.88 87 GLY A CA 1
ATOM 729 C C . GLY A 1 87 ? -0.550 3.893 -6.317 1.00 85.88 87 GLY A C 1
ATOM 730 O O . GLY A 1 87 ? -1.778 3.897 -6.285 1.00 85.88 87 GLY A O 1
ATOM 731 N N . VAL A 1 88 ? 0.192 4.415 -5.338 1.00 86.62 88 VAL A N 1
ATOM 732 C CA . VAL A 1 88 ? -0.363 5.082 -4.151 1.00 86.62 88 VAL A CA 1
ATOM 733 C C . VAL A 1 88 ? -1.092 6.378 -4.517 1.00 86.62 88 VAL A C 1
ATOM 735 O O . VAL A 1 88 ? -2.145 6.646 -3.950 1.00 86.62 88 VAL A O 1
ATOM 738 N N . ALA A 1 89 ? -0.570 7.171 -5.457 1.00 85.62 89 ALA A N 1
ATOM 739 C CA . ALA A 1 89 ? -1.207 8.415 -5.901 1.00 85.62 89 ALA A CA 1
ATOM 740 C C . ALA A 1 89 ? -2.500 8.179 -6.703 1.00 85.62 89 ALA A C 1
ATOM 742 O O . ALA A 1 89 ? -3.421 8.993 -6.635 1.00 85.62 89 ALA A O 1
ATOM 743 N N . LEU A 1 90 ? -2.574 7.074 -7.451 1.00 85.75 90 LEU A N 1
ATOM 744 C CA . LEU A 1 90 ? -3.768 6.675 -8.205 1.00 85.75 90 LEU A CA 1
ATOM 745 C C . LEU A 1 90 ? -4.858 6.066 -7.313 1.00 85.75 90 LEU A C 1
ATOM 747 O O . LEU A 1 90 ? -6.041 6.149 -7.638 1.00 85.75 90 LEU A O 1
ATOM 751 N N . TYR A 1 91 ? -4.470 5.465 -6.188 1.00 82.31 91 TYR A N 1
ATOM 752 C CA . TYR A 1 91 ? -5.395 4.871 -5.234 1.00 82.31 91 TYR A CA 1
ATOM 753 C C . TYR A 1 91 ? -6.058 5.953 -4.365 1.00 82.31 91 TYR A C 1
ATOM 755 O O . TYR A 1 91 ? -5.408 6.572 -3.517 1.00 82.31 91 TYR A O 1
ATOM 763 N N . ARG A 1 92 ? -7.361 6.173 -4.573 1.00 63.91 92 ARG A N 1
ATOM 764 C CA . ARG A 1 92 ? -8.161 7.193 -3.880 1.00 63.91 92 ARG A CA 1
ATOM 765 C C . ARG A 1 92 ? -9.254 6.593 -3.003 1.00 63.91 92 ARG A C 1
ATOM 767 O O . ARG A 1 92 ? -9.901 5.618 -3.447 1.00 63.91 92 ARG A O 1
#